Protein AF-A0A433PZ73-F1 (afdb_monomer_lite)

Radius of gyration: 36.78 Å; chains: 1; bounding box: 50×75×86 Å

Sequence (102 aa):
MNSNPIIKCLPTRSMAGPKLEVFKFGVYIFFPVGVMLYFGGPDFYQKYVRHINFWPPVERTHRPPTTREDIERELERLRIEREERWRKAREAKATAAQARDS

Secondary structure (DSSP, 8-state):
---------------S-HHHHHHHHHHHHHHHHHHHHHHHSHHHIIIIITT---S--TTTS-PPP-SHHHHHHHHHHHHHHHHHHHHHHHHHHHHHHHTT--

Foldseek 3Di:
DDDDDDDDDDPPCPPDPPVVVVVVVCCVVCVVVVVCCVCVDPVNCVPPPPPPCVDDPPVPDDDPDDDPVSNVVVVVVVVVVVVVVVVVVVVVVVVVVVVVVD

pLDDT: mean 82.07, std 12.23, range [44.69, 96.44]

Structure (mmCIF, N/CA/C/O backbone):
data_AF-A0A433PZ73-F1
#
_entry.id   AF-A0A433PZ73-F1
#
loop_
_atom_site.group_PDB
_atom_site.id
_atom_site.type_symbol
_atom_site.label_atom_id
_atom_site.label_alt_id
_atom_site.label_comp_id
_atom_site.label_asym_id
_atom_site.label_entity_id
_atom_site.label_seq_id
_atom_site.pdbx_PDB_ins_code
_atom_site.Cartn_x
_atom_site.Cartn_y
_atom_site.Cartn_z
_atom_site.occupancy
_atom_site.B_iso_or_equiv
_atom_site.auth_seq_id
_atom_site.auth_comp_id
_atom_site.auth_asym_id
_atom_site.auth_atom_id
_atom_site.pdbx_PDB_model_num
ATOM 1 N N . MET A 1 1 ? 5.310 56.656 -41.456 1.00 44.69 1 MET A N 1
ATOM 2 C CA . MET A 1 1 ? 5.331 55.529 -42.413 1.00 44.69 1 MET A CA 1
ATOM 3 C C . MET A 1 1 ? 6.646 54.802 -42.186 1.00 44.69 1 MET A C 1
ATOM 5 O O . MET A 1 1 ? 7.684 55.401 -42.402 1.00 44.69 1 MET A O 1
ATOM 9 N N . ASN A 1 2 ? 6.631 53.731 -41.391 1.00 52.94 2 ASN A N 1
ATOM 10 C CA . ASN A 1 2 ? 6.322 52.356 -41.832 1.00 52.94 2 ASN A CA 1
ATOM 11 C C . ASN A 1 2 ? 7.406 51.869 -42.806 1.00 52.94 2 ASN A C 1
ATOM 13 O O . ASN A 1 2 ? 7.530 52.439 -43.877 1.00 52.94 2 ASN A O 1
ATOM 17 N N . SER A 1 3 ? 8.228 50.864 -42.513 1.00 59.38 3 SER A N 1
ATOM 18 C CA . SER A 1 3 ? 8.079 49.771 -41.551 1.00 59.38 3 SER A CA 1
ATOM 19 C C . SER A 1 3 ? 9.458 49.197 -41.229 1.00 59.38 3 SER A C 1
ATOM 21 O O . SER A 1 3 ? 10.256 48.999 -42.141 1.00 59.38 3 SER A O 1
ATOM 23 N N . ASN A 1 4 ? 9.711 48.875 -39.957 1.00 65.06 4 ASN A N 1
ATOM 24 C CA . ASN A 1 4 ? 10.755 47.923 -39.578 1.00 65.06 4 ASN A CA 1
ATOM 25 C C . ASN A 1 4 ? 10.414 46.568 -40.192 1.00 65.06 4 ASN A C 1
ATOM 27 O O . ASN A 1 4 ? 9.330 46.047 -39.903 1.00 65.06 4 ASN A O 1
ATOM 31 N N . PRO A 1 5 ? 11.302 45.957 -40.982 1.00 63.50 5 PRO A N 1
ATOM 32 C CA . PRO A 1 5 ? 11.073 44.608 -41.410 1.00 63.50 5 PRO A CA 1
ATOM 33 C C . PRO A 1 5 ? 11.887 43.669 -40.498 1.00 63.50 5 PRO A C 1
ATOM 35 O O . PRO A 1 5 ? 13.072 43.854 -40.241 1.00 63.50 5 PRO A O 1
ATOM 38 N N . ILE A 1 6 ? 11.218 42.588 -40.109 1.00 62.16 6 ILE A N 1
ATOM 39 C CA . ILE A 1 6 ? 11.814 41.261 -39.905 1.00 62.16 6 ILE A CA 1
ATOM 40 C C . ILE A 1 6 ? 12.347 40.958 -38.497 1.00 62.16 6 ILE A C 1
ATOM 42 O O . ILE A 1 6 ? 13.519 40.708 -38.243 1.00 62.16 6 ILE A O 1
ATOM 46 N N . ILE A 1 7 ? 11.380 40.793 -37.598 1.00 64.31 7 ILE A N 1
ATOM 47 C CA . ILE A 1 7 ? 11.312 39.598 -36.747 1.00 64.31 7 ILE A CA 1
ATOM 48 C C . ILE A 1 7 ? 11.474 38.350 -37.642 1.00 64.31 7 ILE A C 1
ATOM 50 O O . ILE A 1 7 ? 10.762 38.270 -38.645 1.00 64.31 7 ILE A O 1
ATOM 54 N N . LYS A 1 8 ? 12.333 37.397 -37.229 1.00 62.91 8 LYS A N 1
ATOM 55 C CA . LYS A 1 8 ? 12.609 36.018 -37.736 1.00 62.91 8 LYS A CA 1
ATOM 56 C C . LYS A 1 8 ? 14.097 35.913 -38.119 1.00 62.91 8 LYS A C 1
ATOM 58 O O . LYS A 1 8 ? 14.529 36.565 -39.051 1.00 62.91 8 LYS A O 1
ATOM 63 N N . CYS A 1 9 ? 14.959 35.171 -37.430 1.00 61.41 9 CYS A N 1
ATOM 64 C CA . CYS A 1 9 ? 14.792 33.824 -36.901 1.00 61.41 9 CYS A CA 1
ATOM 65 C C . CYS A 1 9 ? 15.556 33.685 -35.576 1.00 61.41 9 CYS A C 1
ATOM 67 O O . CYS A 1 9 ? 16.758 33.944 -35.537 1.00 61.41 9 CYS A O 1
ATOM 69 N N . LEU A 1 10 ? 14.907 33.203 -34.509 1.00 61.22 10 LEU A N 1
ATOM 70 C CA . LEU A 1 10 ? 15.681 32.507 -33.482 1.00 61.22 10 LEU A CA 1
ATOM 71 C C . LEU A 1 10 ? 16.304 31.280 -34.160 1.00 61.22 10 LEU A C 1
ATOM 73 O O . LEU A 1 10 ? 15.572 30.565 -34.853 1.00 61.22 10 LEU A O 1
ATOM 77 N N . PRO A 1 11 ? 17.607 31.005 -33.985 1.00 61.09 11 PRO A N 1
ATOM 78 C CA . PRO A 1 11 ? 18.146 29.719 -34.378 1.00 61.09 11 PRO A CA 1
ATOM 79 C C . PRO A 1 11 ? 17.369 28.672 -33.584 1.00 61.09 11 PRO A C 1
ATOM 81 O O . PRO A 1 11 ? 17.500 28.584 -32.361 1.00 61.09 11 PRO A O 1
ATOM 84 N N . THR A 1 12 ? 16.519 27.901 -34.266 1.00 61.22 12 THR A N 1
ATOM 85 C CA . THR A 1 12 ? 16.007 26.646 -33.731 1.00 61.22 12 THR A CA 1
ATOM 86 C C . THR A 1 12 ? 17.239 25.821 -33.447 1.00 61.22 12 THR A C 1
ATOM 88 O O . THR A 1 12 ? 17.876 25.274 -34.348 1.00 61.22 12 THR A O 1
ATOM 91 N N . ARG A 1 13 ? 17.633 25.844 -32.178 1.00 59.25 13 ARG A N 1
ATOM 92 C CA . ARG A 1 13 ? 18.794 25.170 -31.639 1.00 59.25 13 ARG A CA 1
ATOM 93 C C . ARG A 1 13 ? 18.482 23.675 -31.631 1.00 59.25 13 ARG A C 1
ATOM 95 O O . ARG A 1 13 ? 18.283 23.071 -30.587 1.00 59.25 13 ARG A O 1
ATOM 102 N N . SER A 1 14 ? 18.419 23.086 -32.820 1.00 58.81 14 SER A N 1
ATOM 103 C CA . SER A 1 14 ? 18.537 21.655 -33.054 1.00 58.81 14 SER A CA 1
ATOM 104 C C . SER A 1 14 ? 19.984 21.290 -32.718 1.00 58.81 14 SER A C 1
ATOM 106 O O . SER A 1 14 ? 20.841 21.142 -33.591 1.00 58.81 14 SER A O 1
ATOM 108 N N . MET A 1 15 ? 20.305 21.273 -31.422 1.00 63.84 15 MET A N 1
ATOM 109 C CA . MET A 1 15 ? 21.600 20.800 -30.955 1.00 63.84 15 MET A CA 1
ATOM 110 C C . MET A 1 15 ? 21.621 19.295 -31.098 1.00 63.84 15 MET A C 1
ATOM 112 O O . MET A 1 15 ? 21.144 18.572 -30.227 1.00 63.84 15 MET A O 1
ATOM 116 N N . ALA A 1 16 ? 22.249 18.913 -32.202 1.00 64.94 16 ALA A N 1
ATOM 117 C CA . ALA A 1 16 ? 22.894 17.652 -32.502 1.00 64.94 16 ALA A CA 1
ATOM 118 C C . ALA A 1 16 ? 22.210 16.901 -33.636 1.00 64.94 16 ALA A C 1
ATOM 120 O O . ALA A 1 16 ? 21.019 16.622 -33.609 1.00 64.94 16 ALA A O 1
ATOM 121 N N . GLY A 1 17 ? 23.022 16.596 -34.646 1.00 74.38 17 GLY A N 1
ATOM 122 C CA . GLY A 1 17 ? 22.602 15.862 -35.827 1.00 74.38 17 GLY A CA 1
ATOM 123 C C . GLY A 1 17 ? 22.182 14.415 -35.532 1.00 74.38 17 GLY A C 1
ATOM 124 O O . GLY A 1 17 ? 22.174 13.987 -34.374 1.00 74.38 17 GLY A O 1
ATOM 125 N N . PRO A 1 18 ? 21.929 13.621 -36.587 1.00 77.69 18 PRO A N 1
ATOM 126 C CA . PRO A 1 18 ? 21.294 12.296 -36.511 1.00 77.69 18 PRO A CA 1
ATOM 127 C C . PRO A 1 18 ? 21.901 11.317 -35.489 1.00 77.69 18 PRO A C 1
ATOM 129 O O . PRO A 1 18 ? 21.218 10.451 -34.954 1.00 77.69 18 PRO A O 1
ATOM 132 N N . LYS A 1 19 ? 23.186 11.472 -35.150 1.00 80.69 19 LYS A N 1
ATOM 133 C CA . LYS A 1 19 ? 23.875 10.664 -34.130 1.00 80.69 19 LYS A CA 1
ATOM 134 C C . LYS A 1 19 ? 23.267 10.805 -32.727 1.00 80.69 19 LYS A C 1
ATOM 136 O O . LYS A 1 19 ? 23.233 9.825 -31.988 1.00 80.69 19 LYS A O 1
ATOM 141 N N . LEU A 1 20 ? 22.777 11.991 -32.352 1.00 87.12 20 LEU A N 1
ATOM 142 C CA . LEU A 1 20 ? 22.149 12.185 -31.039 1.00 87.12 20 LEU A CA 1
ATOM 143 C C . LEU A 1 20 ? 20.725 11.623 -31.002 1.00 87.12 20 LEU A C 1
ATOM 145 O O . LEU A 1 20 ? 20.271 11.179 -29.950 1.00 87.12 20 LEU A O 1
ATOM 149 N N . GLU A 1 21 ? 20.039 11.593 -32.142 1.00 85.94 21 GLU A N 1
ATOM 150 C CA . GLU A 1 21 ? 18.722 10.964 -32.257 1.00 85.94 21 GLU A CA 1
ATOM 151 C C . GLU A 1 21 ? 18.816 9.447 -32.066 1.00 85.94 21 GLU A C 1
ATOM 153 O O . GLU A 1 21 ? 18.039 8.885 -31.298 1.00 85.94 21 GLU A 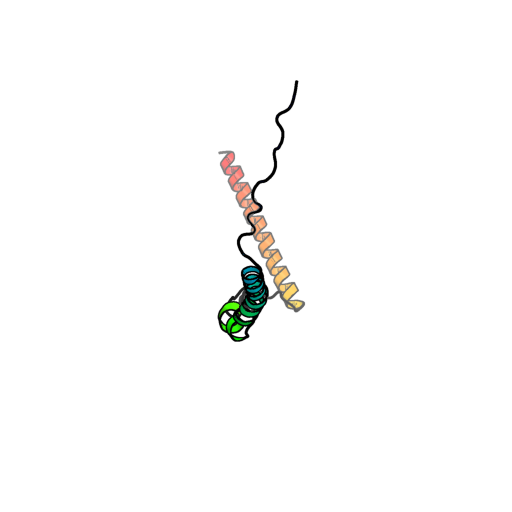O 1
ATOM 158 N N . VAL A 1 22 ? 19.827 8.795 -32.651 1.00 87.94 22 VAL A N 1
ATOM 159 C CA . VAL A 1 22 ? 20.081 7.356 -32.451 1.00 87.94 22 VAL A CA 1
ATOM 160 C C . VAL A 1 22 ? 20.446 7.041 -30.996 1.00 87.94 22 VAL A C 1
ATOM 162 O O . VAL A 1 22 ? 19.964 6.056 -30.438 1.00 87.94 22 VAL A O 1
ATOM 165 N N . PHE A 1 23 ? 21.243 7.893 -30.344 1.00 91.25 23 PHE A N 1
ATOM 166 C CA . PHE A 1 23 ? 21.551 7.734 -28.920 1.00 91.25 23 PHE A CA 1
ATOM 167 C C . PHE A 1 23 ? 20.295 7.857 -28.047 1.00 91.25 23 PHE A C 1
ATOM 169 O O . PHE A 1 23 ? 20.043 6.999 -27.203 1.00 91.25 23 PHE A O 1
ATOM 176 N N . LYS A 1 24 ? 19.475 8.889 -28.278 1.00 86.69 24 LYS A N 1
ATOM 177 C CA . LYS A 1 24 ? 18.194 9.077 -27.585 1.00 86.69 24 LYS A CA 1
ATOM 178 C C . LYS A 1 24 ? 17.270 7.884 -27.779 1.00 86.69 24 LYS A C 1
ATOM 180 O O . LYS A 1 24 ? 16.693 7.412 -26.810 1.00 86.69 24 LYS A O 1
ATOM 185 N N . PHE A 1 25 ? 17.162 7.386 -29.006 1.00 91.88 25 PHE A N 1
ATOM 186 C CA . PHE A 1 25 ? 16.359 6.214 -29.326 1.00 91.88 25 PHE A CA 1
ATOM 187 C C . PHE A 1 25 ? 16.834 4.973 -28.563 1.00 91.88 25 PHE A C 1
ATOM 189 O 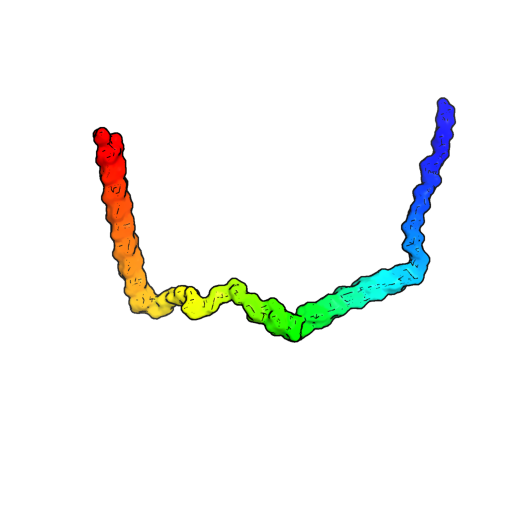O . PHE A 1 25 ? 16.024 4.289 -27.941 1.00 91.88 25 PHE A O 1
ATOM 196 N N . GLY A 1 26 ? 18.149 4.736 -28.523 1.00 93.31 26 GLY A N 1
ATOM 197 C CA . GLY A 1 26 ? 18.742 3.683 -27.700 1.00 93.31 26 GLY A CA 1
ATOM 198 C C . GLY A 1 26 ? 18.379 3.843 -26.223 1.00 93.31 26 GLY A C 1
ATOM 199 O O . GLY A 1 26 ? 17.858 2.911 -25.617 1.00 93.31 26 GLY A O 1
ATOM 200 N N . VAL A 1 27 ? 18.563 5.035 -25.650 1.00 94.88 27 VAL A N 1
ATOM 201 C CA . VAL A 1 27 ? 18.181 5.303 -24.255 1.00 94.88 27 VAL A CA 1
ATOM 202 C C . VAL A 1 27 ? 16.687 5.066 -24.039 1.00 94.88 27 VAL A C 1
ATOM 204 O O . VAL A 1 27 ? 16.328 4.389 -23.086 1.00 94.88 27 VAL A O 1
ATOM 207 N N . TYR A 1 28 ? 15.810 5.540 -24.921 1.00 92.44 28 TYR A N 1
ATOM 208 C CA . TYR A 1 28 ? 14.364 5.377 -24.760 1.00 92.44 28 TYR A CA 1
ATOM 209 C C . TYR A 1 28 ? 13.886 3.931 -24.825 1.00 92.44 28 TYR A C 1
ATOM 211 O O . TYR A 1 28 ? 12.855 3.635 -24.236 1.00 92.44 28 TYR A O 1
ATOM 219 N N . ILE A 1 29 ? 14.609 3.033 -25.494 1.00 93.25 29 ILE A N 1
ATOM 220 C CA . ILE A 1 29 ? 14.261 1.609 -25.527 1.00 93.25 29 ILE A CA 1
ATOM 221 C C . ILE A 1 29 ? 14.927 0.862 -24.372 1.00 93.25 29 ILE A C 1
ATOM 223 O O . ILE A 1 29 ? 14.260 0.144 -23.629 1.00 93.25 29 ILE A O 1
ATOM 227 N N . PHE A 1 30 ? 16.235 1.038 -24.181 1.00 94.56 30 PHE A N 1
ATOM 228 C CA . PHE A 1 30 ? 16.984 0.277 -23.180 1.00 94.56 30 PHE A CA 1
ATOM 229 C C . PHE A 1 30 ? 16.712 0.738 -21.750 1.00 94.56 30 PHE A C 1
ATOM 231 O O . PHE A 1 30 ? 16.777 -0.081 -20.838 1.00 94.56 30 PHE A O 1
ATOM 238 N N . PHE A 1 31 ? 16.374 2.009 -21.530 1.00 93.25 31 PHE A N 1
ATOM 239 C CA . PHE A 1 31 ? 16.032 2.513 -20.202 1.00 93.25 31 PHE A CA 1
ATOM 240 C C . PHE A 1 31 ? 14.785 1.826 -19.623 1.00 93.25 31 PHE A C 1
ATOM 242 O O . PHE A 1 31 ? 14.917 1.197 -18.574 1.00 93.25 31 PHE A O 1
ATOM 249 N N . PRO A 1 32 ? 13.599 1.852 -20.268 1.00 93.12 32 PRO A N 1
ATOM 250 C CA . PRO A 1 32 ? 12.426 1.177 -19.719 1.00 93.12 32 PRO A CA 1
ATOM 251 C C . PRO A 1 32 ? 12.603 -0.343 -19.661 1.00 93.12 32 PRO A C 1
ATOM 253 O O . PRO A 1 32 ? 12.191 -0.952 -18.679 1.00 93.12 32 PRO A O 1
ATOM 256 N N . VAL A 1 33 ? 13.262 -0.961 -20.648 1.00 93.44 33 VAL A N 1
ATOM 257 C CA . VAL A 1 33 ? 13.511 -2.414 -20.638 1.00 93.44 33 VAL A CA 1
ATOM 258 C C . VAL A 1 33 ? 14.458 -2.810 -19.499 1.00 93.44 33 VAL A C 1
ATOM 260 O O . VAL A 1 33 ? 14.188 -3.769 -18.781 1.00 93.44 33 VAL A O 1
ATOM 263 N N . GLY A 1 34 ? 15.535 -2.055 -19.280 1.00 92.88 34 GLY A N 1
ATOM 264 C CA . GLY A 1 34 ? 16.488 -2.300 -18.197 1.00 92.88 34 GLY A CA 1
ATOM 265 C C . GLY A 1 34 ? 15.875 -2.078 -16.815 1.00 92.88 34 GLY A C 1
ATOM 266 O O . GLY A 1 34 ? 16.039 -2.915 -15.930 1.00 92.88 34 GLY A O 1
ATOM 267 N N . VAL A 1 35 ? 15.106 -0.997 -16.646 1.00 92.44 35 VAL A N 1
ATOM 268 C CA . VAL A 1 35 ? 14.329 -0.735 -15.423 1.00 92.44 35 VAL A CA 1
ATOM 269 C C . VAL A 1 35 ? 13.349 -1.884 -15.169 1.00 92.44 35 VAL A C 1
ATOM 271 O O . VAL A 1 35 ? 13.291 -2.399 -14.054 1.00 92.44 35 VAL A O 1
ATOM 274 N N . MET A 1 36 ? 12.636 -2.352 -16.197 1.00 90.00 36 MET A N 1
ATOM 275 C CA . MET A 1 36 ? 11.709 -3.477 -16.072 1.00 90.00 36 MET A CA 1
ATOM 276 C C . MET A 1 36 ? 12.412 -4.774 -15.660 1.00 90.00 36 MET A C 1
ATOM 278 O O . MET A 1 36 ? 11.904 -5.476 -14.794 1.00 90.00 36 MET A O 1
ATOM 282 N N . LEU A 1 37 ? 13.576 -5.100 -16.224 1.00 90.12 37 LEU A N 1
ATOM 283 C CA . LEU A 1 37 ? 14.311 -6.317 -15.858 1.00 90.12 37 LEU A CA 1
ATOM 284 C C . LEU A 1 37 ? 14.909 -6.242 -14.448 1.00 90.12 37 LEU A C 1
ATOM 286 O O . LEU A 1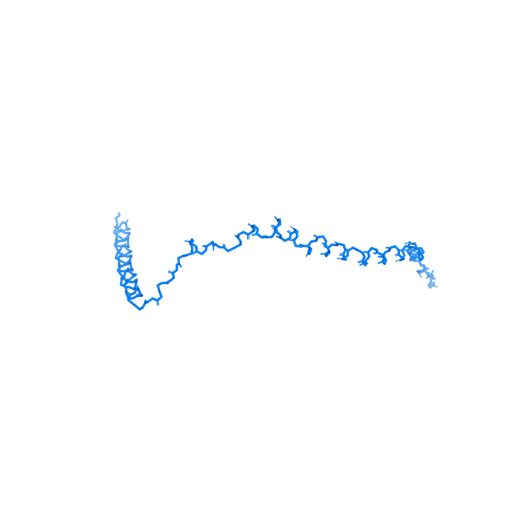 37 ? 14.919 -7.243 -13.735 1.00 90.12 37 LEU A O 1
ATOM 290 N N . TYR A 1 38 ? 15.372 -5.064 -14.028 1.00 88.38 38 TYR A N 1
ATOM 291 C CA . TYR A 1 38 ? 15.948 -4.875 -12.699 1.00 88.38 38 TYR A CA 1
ATOM 292 C C . TYR A 1 38 ? 14.885 -4.918 -11.592 1.00 88.38 38 TYR A C 1
ATOM 294 O O . TYR A 1 38 ? 15.039 -5.641 -10.610 1.00 88.38 38 TYR A O 1
ATOM 302 N N . PHE A 1 39 ? 13.786 -4.174 -11.752 1.00 87.00 39 PHE A N 1
ATOM 303 C CA . PHE A 1 39 ? 12.721 -4.099 -10.744 1.00 87.00 39 PHE A CA 1
ATOM 304 C C . PHE A 1 39 ? 11.672 -5.212 -10.873 1.00 87.00 39 PHE A C 1
ATOM 306 O O . PHE A 1 39 ? 11.018 -5.552 -9.891 1.00 87.00 39 PHE A O 1
ATOM 313 N N . GLY A 1 40 ? 11.498 -5.783 -12.065 1.00 83.56 40 GLY A N 1
ATOM 314 C CA . GLY A 1 40 ? 10.522 -6.842 -12.343 1.00 83.56 40 GLY A CA 1
ATOM 315 C C . GLY A 1 40 ? 11.043 -8.262 -12.116 1.00 83.56 40 GLY A C 1
ATOM 316 O O . GLY A 1 40 ? 10.277 -9.214 -12.246 1.00 83.56 40 GLY A O 1
ATOM 317 N N . GLY A 1 41 ? 12.325 -8.428 -11.784 1.00 85.81 41 GLY A N 1
ATOM 318 C CA . GLY A 1 41 ? 12.901 -9.734 -11.476 1.00 85.81 41 GLY A CA 1
ATOM 319 C C . GLY A 1 41 ? 12.346 -10.345 -10.176 1.00 85.81 41 GLY A C 1
ATOM 320 O O . GLY A 1 41 ? 12.014 -9.616 -9.232 1.00 85.81 41 GLY A O 1
ATOM 321 N N . PRO A 1 42 ? 12.293 -11.688 -10.070 1.00 81.62 42 PRO A N 1
ATOM 322 C CA . PRO A 1 42 ? 11.809 -12.375 -8.869 1.00 81.62 42 PRO A CA 1
ATOM 323 C C . PRO A 1 42 ? 12.660 -12.059 -7.629 1.00 81.62 42 PRO A C 1
ATOM 325 O O . PRO A 1 42 ? 12.130 -11.999 -6.518 1.00 81.62 42 PRO A O 1
ATOM 328 N N . ASP A 1 43 ? 13.955 -11.792 -7.814 1.00 85.06 43 ASP A N 1
ATOM 329 C CA . ASP A 1 43 ? 14.885 -11.459 -6.731 1.00 85.06 43 ASP A CA 1
ATOM 330 C C . ASP A 1 43 ? 14.563 -10.103 -6.089 1.00 85.06 43 ASP A C 1
ATOM 332 O O . ASP A 1 43 ? 14.575 -9.971 -4.861 1.00 85.06 43 ASP A O 1
ATOM 336 N N . PHE A 1 44 ? 14.211 -9.098 -6.903 1.00 85.62 44 PHE A N 1
ATOM 337 C CA . PHE A 1 44 ? 13.799 -7.786 -6.403 1.00 85.62 44 PHE A CA 1
ATOM 338 C C . PHE A 1 44 ? 12.505 -7.901 -5.591 1.00 85.62 44 PHE A C 1
ATOM 340 O O . PHE A 1 44 ? 12.421 -7.378 -4.477 1.00 85.62 44 PHE A O 1
ATOM 347 N N . TYR A 1 45 ? 11.521 -8.650 -6.098 1.00 81.50 45 TYR A N 1
ATOM 348 C CA . TYR A 1 45 ? 10.262 -8.890 -5.391 1.00 81.50 45 TYR A CA 1
ATOM 349 C C . TYR A 1 45 ? 10.481 -9.567 -4.029 1.00 81.50 45 TYR A C 1
ATOM 351 O O . TYR A 1 45 ? 9.947 -9.115 -3.012 1.00 81.50 45 TYR A O 1
ATOM 359 N N . GLN A 1 46 ? 11.308 -10.616 -3.979 1.00 81.88 46 GLN A N 1
ATOM 360 C CA . GLN A 1 46 ? 11.599 -11.328 -2.733 1.00 81.88 46 GLN A CA 1
ATOM 361 C C . GLN A 1 46 ? 12.336 -10.453 -1.716 1.00 81.88 46 GLN A C 1
ATOM 363 O O . GLN A 1 46 ? 12.002 -10.488 -0.531 1.00 81.88 46 GLN A O 1
ATOM 368 N N . LYS A 1 47 ? 13.312 -9.659 -2.166 1.00 84.19 47 LYS A N 1
ATOM 369 C CA . LYS A 1 47 ? 14.129 -8.829 -1.279 1.00 84.19 47 LYS A CA 1
ATOM 370 C C . LYS A 1 47 ? 13.390 -7.591 -0.785 1.00 84.19 47 LYS A C 1
ATOM 372 O O . LYS A 1 47 ? 13.520 -7.256 0.388 1.00 84.19 47 LYS A O 1
ATOM 377 N N . TYR A 1 48 ? 12.627 -6.922 -1.648 1.00 83.56 48 TYR A N 1
ATOM 378 C CA . TYR A 1 48 ? 12.089 -5.590 -1.362 1.00 83.56 48 TYR A CA 1
ATOM 379 C C . TYR A 1 48 ? 10.580 -5.542 -1.126 1.00 83.56 48 TYR A C 1
ATOM 381 O O . TYR A 1 48 ? 10.134 -4.708 -0.351 1.00 83.56 48 TYR A O 1
ATOM 389 N N . VAL A 1 49 ? 9.789 -6.417 -1.754 1.00 82.00 49 VAL A N 1
ATOM 390 C CA . VAL A 1 49 ? 8.318 -6.327 -1.704 1.00 82.00 49 VAL A CA 1
ATOM 391 C C . VAL A 1 49 ? 7.723 -7.304 -0.692 1.00 82.00 49 VAL A C 1
ATOM 393 O O . VAL A 1 49 ? 6.840 -6.939 0.077 1.00 82.00 49 VAL A O 1
ATOM 396 N N . ARG A 1 50 ? 8.229 -8.541 -0.636 1.00 80.06 50 ARG A N 1
ATOM 397 C CA . ARG A 1 50 ? 7.650 -9.623 0.184 1.00 80.06 50 ARG A CA 1
ATOM 398 C C . ARG A 1 50 ? 7.608 -9.330 1.688 1.00 80.06 50 ARG A C 1
ATOM 400 O O . ARG A 1 50 ? 6.717 -9.816 2.377 1.00 80.06 50 ARG A O 1
ATOM 407 N N . HIS A 1 51 ? 8.578 -8.586 2.210 1.00 78.19 51 HIS A N 1
ATOM 408 C CA . HIS A 1 51 ? 8.678 -8.294 3.642 1.00 78.19 51 HIS A CA 1
ATOM 409 C C . HIS A 1 51 ? 7.819 -7.097 4.077 1.00 78.19 51 HIS A C 1
ATOM 411 O O . HIS A 1 51 ? 7.723 -6.814 5.272 1.00 78.19 51 HIS A O 1
ATOM 417 N N . ILE A 1 52 ? 7.212 -6.379 3.126 1.00 79.44 52 ILE A N 1
ATOM 418 C CA . ILE A 1 52 ? 6.327 -5.258 3.423 1.00 79.44 52 ILE A CA 1
ATOM 419 C C . ILE A 1 52 ? 5.029 -5.846 3.976 1.00 79.44 52 ILE A C 1
ATOM 421 O O . ILE A 1 52 ? 4.168 -6.327 3.242 1.00 79.44 52 ILE A O 1
ATOM 425 N N . ASN A 1 53 ? 4.903 -5.829 5.300 1.00 71.31 53 ASN A N 1
ATOM 426 C CA . ASN A 1 53 ? 3.726 -6.316 6.008 1.00 71.31 53 ASN A CA 1
ATOM 427 C C . ASN A 1 53 ? 2.618 -5.251 5.935 1.00 71.31 53 ASN A C 1
ATOM 429 O O . ASN A 1 53 ? 2.336 -4.547 6.901 1.00 71.31 53 ASN A O 1
ATOM 433 N N . PHE A 1 54 ? 2.059 -5.065 4.735 1.00 75.31 54 PHE A N 1
ATOM 434 C CA . PHE A 1 54 ? 1.021 -4.063 4.478 1.00 75.31 54 PHE A CA 1
ATOM 435 C C . PHE A 1 54 ? -0.293 -4.407 5.192 1.00 75.31 54 PHE A C 1
ATOM 437 O O . PHE A 1 54 ? -1.044 -3.516 5.578 1.00 75.31 54 PHE A O 1
ATOM 444 N N . TRP A 1 55 ? -0.565 -5.701 5.380 1.00 76.00 55 TRP A N 1
ATOM 445 C CA . TRP A 1 55 ? -1.760 -6.182 6.060 1.00 76.00 55 TRP A CA 1
ATOM 446 C C . TRP A 1 55 ? -1.418 -6.670 7.466 1.00 76.00 55 TRP A C 1
ATOM 448 O O . TRP A 1 55 ? -0.442 -7.407 7.616 1.00 76.00 55 TRP A O 1
ATOM 458 N N . PRO A 1 56 ? -2.201 -6.313 8.500 1.00 77.31 56 PRO A N 1
ATOM 459 C CA . PRO A 1 56 ? -2.003 -6.890 9.818 1.00 77.31 56 PRO A CA 1
ATOM 460 C C . PRO A 1 56 ? -2.106 -8.419 9.715 1.00 77.31 56 PRO A C 1
ATOM 462 O O . PRO A 1 56 ? -3.017 -8.933 9.056 1.00 77.31 56 PRO A O 1
ATOM 465 N N . PRO A 1 57 ? -1.181 -9.168 10.341 1.00 75.38 57 PRO A N 1
ATOM 466 C CA . PRO A 1 57 ? -1.207 -10.619 10.280 1.00 75.38 57 PRO A CA 1
ATOM 467 C C . PRO A 1 57 ? -2.551 -11.140 10.795 1.00 75.38 57 PRO A C 1
ATOM 469 O O . PRO A 1 57 ? -3.142 -10.592 11.730 1.00 75.38 57 PRO A O 1
ATOM 472 N N . VAL A 1 58 ? -3.037 -12.222 10.186 1.00 70.06 58 VAL A N 1
ATOM 473 C CA . VAL A 1 58 ? -4.363 -12.800 10.472 1.00 70.06 58 VAL A CA 1
ATOM 474 C C . VAL A 1 58 ? -4.508 -13.196 11.950 1.00 70.06 58 VAL A C 1
ATOM 476 O O . VAL A 1 58 ? -5.613 -13.214 12.478 1.00 70.06 58 VAL A O 1
ATOM 479 N N . GLU A 1 59 ? -3.397 -13.471 12.633 1.00 72.06 59 GLU A N 1
ATOM 480 C CA . GLU A 1 59 ? -3.334 -13.757 14.074 1.00 72.06 59 GLU A CA 1
ATOM 481 C C . GLU A 1 59 ? -3.645 -12.540 14.957 1.00 72.06 59 GLU A C 1
ATOM 483 O O . GLU A 1 59 ? -4.151 -12.686 16.064 1.00 72.06 59 GLU A O 1
ATOM 488 N N . ARG A 1 60 ? -3.346 -11.327 14.478 1.00 70.75 60 ARG A N 1
ATOM 489 C CA . ARG A 1 60 ? -3.614 -10.063 15.185 1.00 70.75 60 ARG A CA 1
ATOM 490 C C . ARG A 1 60 ? -4.975 -9.475 14.831 1.00 70.75 60 ARG A C 1
ATOM 492 O O . ARG A 1 60 ? -5.405 -8.511 15.456 1.00 70.75 60 ARG A O 1
ATOM 499 N N . THR A 1 61 ? -5.636 -10.033 13.823 1.00 77.50 61 THR A N 1
ATOM 500 C CA . THR A 1 61 ? -6.943 -9.568 13.374 1.00 77.50 61 THR A CA 1
ATOM 501 C C . THR A 1 61 ? -8.023 -10.268 14.188 1.00 77.50 61 THR A C 1
ATOM 503 O O . THR A 1 61 ? -8.124 -11.495 14.167 1.00 77.50 61 THR A O 1
ATOM 506 N N . HIS A 1 62 ? -8.842 -9.492 14.902 1.00 77.50 62 HIS A N 1
ATOM 507 C CA . HIS A 1 62 ? -9.998 -10.025 15.616 1.00 77.50 62 HIS A CA 1
ATOM 508 C C . HIS A 1 62 ? -10.951 -10.683 14.613 1.00 77.50 62 HIS A C 1
ATOM 510 O O . HIS A 1 62 ? -11.513 -10.009 13.746 1.00 77.50 62 HIS A O 1
ATOM 516 N N . ARG A 1 63 ? -11.112 -12.006 14.704 1.00 75.50 63 ARG A N 1
ATOM 517 C CA . ARG A 1 63 ? -12.009 -12.744 13.814 1.00 75.50 63 ARG A CA 1
ATOM 518 C C . ARG A 1 63 ? -13.437 -12.619 14.339 1.00 75.50 63 ARG A C 1
ATOM 520 O O . ARG A 1 63 ? -13.657 -12.890 15.518 1.00 75.50 63 ARG A O 1
ATOM 527 N N . PRO A 1 64 ? -14.402 -12.204 13.508 1.00 81.56 64 PRO A N 1
ATOM 528 C CA . PRO A 1 64 ? -15.791 -12.180 13.929 1.00 81.56 64 PRO A CA 1
ATOM 529 C C . PRO A 1 64 ? -16.277 -13.607 14.243 1.00 81.56 64 PRO A C 1
ATOM 531 O O . PRO A 1 64 ? -15.877 -14.554 13.551 1.00 81.56 64 PRO A O 1
ATOM 534 N N . PRO A 1 65 ? -17.131 -13.779 15.267 1.00 83.75 65 PRO A N 1
ATOM 535 C CA . PRO A 1 65 ? -17.732 -15.071 15.573 1.00 83.75 65 PRO A CA 1
ATOM 536 C C . PRO A 1 65 ? -18.517 -15.564 14.354 1.00 83.75 65 PRO A C 1
ATOM 538 O O . PRO A 1 65 ? -19.300 -14.823 13.765 1.00 83.75 65 PRO A O 1
ATOM 541 N N . THR A 1 66 ? -18.249 -16.799 13.929 1.00 83.62 66 THR A N 1
ATOM 542 C CA . THR A 1 66 ? -18.819 -17.358 12.689 1.00 83.62 66 THR A CA 1
ATOM 543 C C . THR A 1 66 ? -19.963 -18.331 12.971 1.00 83.62 66 THR A C 1
ATOM 545 O O . THR A 1 66 ? -20.833 -18.521 12.124 1.00 83.62 66 THR A O 1
ATOM 548 N N . THR A 1 67 ? -19.992 -18.940 14.160 1.00 89.50 67 THR A N 1
ATOM 549 C CA . THR A 1 67 ? -21.092 -19.817 14.570 1.00 89.50 67 THR A CA 1
ATOM 550 C C . THR A 1 67 ? -22.224 -19.001 15.184 1.00 89.50 67 THR A C 1
ATOM 552 O O . THR A 1 67 ? -22.006 -17.948 15.785 1.00 89.50 67 THR A O 1
ATOM 555 N N . ARG A 1 68 ? -23.455 -19.497 15.052 1.00 87.69 68 ARG A N 1
ATOM 556 C CA . ARG A 1 68 ? -24.641 -18.820 15.585 1.00 87.69 68 ARG A CA 1
ATOM 557 C C . ARG A 1 68 ? -24.581 -18.639 17.108 1.00 87.69 68 ARG A C 1
ATOM 559 O O . ARG A 1 68 ? -24.909 -17.570 17.606 1.00 87.69 68 ARG A O 1
ATOM 566 N N . GLU A 1 69 ? -24.123 -19.658 17.825 1.00 88.81 69 GLU A N 1
ATOM 567 C CA . GLU A 1 69 ? -24.017 -19.651 19.290 1.00 88.81 69 GLU A CA 1
ATOM 568 C C . GLU A 1 69 ? -22.957 -18.662 19.798 1.00 88.81 69 GLU A C 1
ATOM 570 O O . GLU A 1 69 ? -23.119 -18.055 20.857 1.00 88.81 69 GLU A O 1
ATOM 575 N N . ASP A 1 70 ? -21.857 -18.483 19.060 1.00 85.81 70 ASP A N 1
ATOM 576 C CA . ASP A 1 70 ? -20.850 -17.466 19.383 1.00 85.81 70 ASP A CA 1
ATOM 577 C C . ASP A 1 70 ? -21.387 -16.048 19.129 1.00 85.81 70 ASP A C 1
ATOM 579 O O . ASP A 1 70 ? -21.100 -15.128 19.893 1.00 85.81 70 ASP A O 1
ATOM 583 N N . ILE A 1 71 ? -22.194 -15.867 18.076 1.00 89.38 71 ILE A N 1
ATOM 584 C CA . ILE A 1 71 ? -22.813 -14.576 17.745 1.00 89.38 71 ILE A CA 1
ATOM 585 C C . ILE A 1 71 ? -23.793 -14.147 18.840 1.00 89.38 71 ILE A C 1
ATOM 587 O O . ILE A 1 71 ? -23.754 -12.996 19.272 1.00 89.38 71 ILE A O 1
ATOM 591 N N . GLU A 1 72 ? -24.656 -15.055 19.301 1.00 92.56 72 GLU A N 1
ATOM 592 C CA . GLU A 1 72 ? -25.627 -14.769 20.364 1.00 92.56 72 GLU A CA 1
ATOM 593 C C . GLU A 1 72 ? -24.914 -14.364 21.670 1.00 92.56 72 GLU A C 1
ATOM 595 O O . GLU A 1 72 ? -25.249 -13.336 22.261 1.00 92.56 72 GLU A O 1
ATOM 600 N N . ARG A 1 73 ? -23.843 -15.076 22.050 1.00 91.12 73 ARG A N 1
ATOM 601 C CA . ARG A 1 73 ? -23.021 -14.738 23.226 1.00 91.12 73 ARG A CA 1
ATOM 602 C C . ARG A 1 73 ? -22.330 -13.379 23.115 1.00 91.12 73 ARG A C 1
ATOM 604 O O . ARG A 1 73 ? -22.335 -12.604 24.074 1.00 91.12 73 ARG A O 1
ATOM 611 N N . GLU A 1 74 ? -21.752 -13.057 21.958 1.00 90.31 74 GLU A N 1
ATOM 612 C CA . GLU A 1 74 ? -21.088 -11.762 21.775 1.00 90.31 74 GLU A CA 1
ATOM 613 C C . GLU A 1 74 ? -22.108 -10.609 21.747 1.00 90.31 74 GLU A C 1
ATOM 615 O O . GLU A 1 74 ? -21.842 -9.528 22.273 1.00 90.31 74 GLU A O 1
ATOM 620 N N . LEU A 1 75 ? -23.313 -10.834 21.210 1.00 92.50 75 LEU A N 1
ATOM 621 C CA . LEU A 1 75 ? -24.404 -9.854 21.242 1.00 92.50 75 LEU A CA 1
ATOM 622 C C . LEU A 1 75 ? -24.873 -9.546 22.668 1.00 92.50 75 LEU A C 1
ATOM 624 O O . LEU A 1 75 ? -25.083 -8.375 22.996 1.00 92.50 75 LEU A O 1
ATOM 628 N N . GLU A 1 76 ? -25.020 -10.563 23.516 1.00 94.19 76 GLU A N 1
ATOM 629 C CA . GLU A 1 76 ? -25.363 -10.376 24.929 1.00 94.19 76 GLU A CA 1
ATOM 630 C C . GLU A 1 76 ? -24.290 -9.565 25.662 1.00 94.19 76 GLU A C 1
ATOM 632 O O . GLU A 1 76 ? -24.607 -8.575 26.329 1.00 94.19 76 GLU A O 1
ATOM 637 N N . ARG A 1 77 ? -23.011 -9.903 25.455 1.00 93.56 77 ARG A N 1
ATOM 638 C CA . ARG A 1 77 ? -21.877 -9.146 26.001 1.00 93.56 77 ARG A CA 1
ATOM 639 C C . ARG A 1 77 ? -21.919 -7.673 25.585 1.00 93.56 77 ARG A C 1
ATOM 641 O O . ARG A 1 77 ? -21.804 -6.785 26.432 1.00 93.56 77 ARG A O 1
ATOM 648 N N . LEU A 1 78 ? -22.119 -7.400 24.294 1.00 93.50 78 LEU A N 1
ATOM 649 C CA . LEU A 1 78 ? -22.184 -6.037 23.754 1.00 93.50 78 LEU A CA 1
ATOM 650 C C . LEU A 1 78 ? -23.390 -5.251 24.282 1.00 93.50 78 LEU A C 1
ATOM 652 O O . LEU A 1 78 ? -23.318 -4.027 24.436 1.00 93.50 78 LEU A O 1
ATOM 656 N N . ARG A 1 79 ? -24.509 -5.930 24.555 1.00 95.19 79 ARG A N 1
ATOM 657 C CA . ARG A 1 79 ? -25.699 -5.310 25.141 1.00 95.19 79 ARG A CA 1
ATOM 658 C C . ARG A 1 79 ? -25.434 -4.838 26.568 1.00 95.19 79 ARG A C 1
ATOM 660 O O . ARG A 1 79 ? -25.735 -3.686 26.876 1.00 95.19 79 ARG A O 1
ATOM 667 N N . ILE A 1 80 ? -24.818 -5.681 27.394 1.00 96.44 80 ILE A N 1
ATOM 668 C CA . ILE A 1 80 ? -24.467 -5.346 28.781 1.00 96.44 80 ILE A CA 1
ATOM 669 C C . ILE A 1 80 ? -23.476 -4.175 28.809 1.00 96.44 80 ILE A C 1
ATOM 671 O O . ILE A 1 80 ? -23.715 -3.178 29.491 1.00 96.44 80 ILE A O 1
ATOM 675 N N . GLU A 1 81 ? -22.412 -4.231 27.998 1.00 95.38 81 GLU A N 1
ATOM 676 C CA . GLU A 1 81 ? -21.412 -3.153 27.934 1.00 95.38 81 GLU A CA 1
ATOM 677 C C . GLU A 1 81 ? -22.044 -1.813 27.521 1.00 95.38 81 GLU A C 1
ATOM 679 O O . GLU A 1 81 ? -21.712 -0.746 28.052 1.00 95.38 81 GLU A O 1
ATOM 684 N N . ARG A 1 82 ? -23.000 -1.856 26.584 1.00 95.88 82 ARG A N 1
ATOM 685 C CA . ARG A 1 82 ? -23.771 -0.677 26.188 1.00 95.88 82 ARG A CA 1
ATOM 686 C 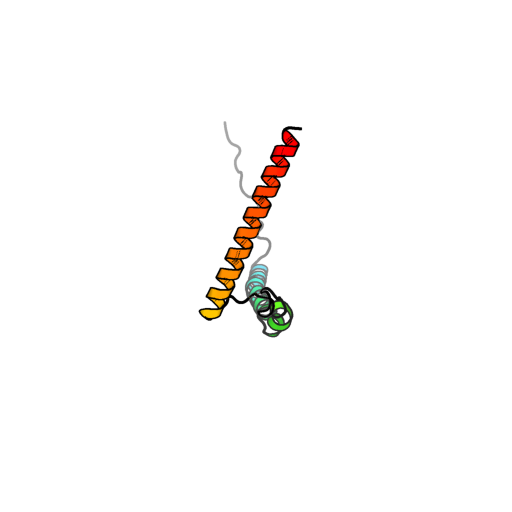C . ARG A 1 82 ? -24.562 -0.134 27.371 1.00 95.88 82 ARG A C 1
ATOM 688 O O . ARG A 1 82 ? -24.453 1.052 27.663 1.00 95.88 82 ARG A O 1
ATOM 695 N N . GLU A 1 83 ? -25.344 -0.955 28.055 1.00 96.25 83 GLU A N 1
ATOM 696 C CA . GLU A 1 83 ? -26.175 -0.498 29.174 1.00 96.25 83 GLU A CA 1
ATOM 697 C C . GLU A 1 83 ? -25.333 0.136 30.295 1.00 96.25 83 GLU A C 1
ATOM 699 O O . GLU A 1 83 ? -25.660 1.229 30.772 1.00 96.25 83 GLU A O 1
ATOM 704 N N . GLU A 1 84 ? -24.186 -0.459 30.631 1.00 95.88 84 GLU A N 1
ATOM 705 C CA . GLU A 1 84 ? -23.245 0.101 31.606 1.00 95.88 84 GLU A CA 1
ATOM 706 C C . GLU A 1 84 ? -22.668 1.450 31.173 1.00 95.88 84 GLU A C 1
ATOM 708 O O . GLU A 1 84 ? -22.616 2.395 31.970 1.00 95.88 84 GLU A O 1
ATOM 713 N N . ARG A 1 85 ? -22.257 1.571 29.905 1.00 95.44 85 ARG A N 1
ATOM 714 C CA . ARG A 1 85 ? -21.741 2.828 29.347 1.00 95.44 85 ARG A CA 1
ATOM 715 C C . ARG A 1 85 ? -22.783 3.940 29.449 1.00 95.44 85 ARG A C 1
ATOM 7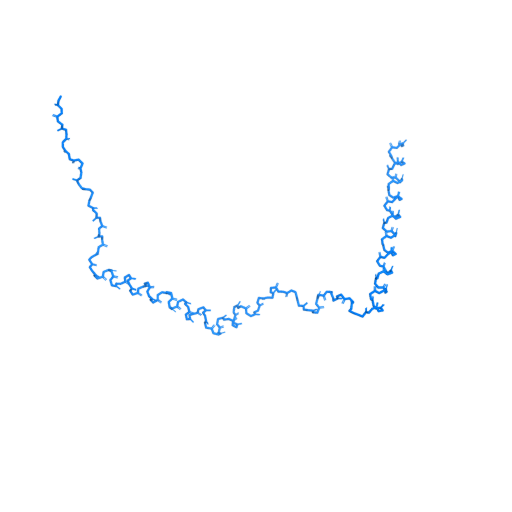17 O O . ARG A 1 85 ? -22.457 5.067 29.820 1.00 95.44 85 ARG A O 1
ATOM 724 N N . TRP A 1 86 ? -24.040 3.622 29.152 1.00 94.56 86 TRP A N 1
ATOM 725 C CA . TRP A 1 86 ? -25.145 4.574 29.230 1.00 94.56 86 TRP A CA 1
ATOM 726 C C . TRP A 1 86 ? -25.492 4.953 30.669 1.00 94.56 86 TRP A C 1
ATOM 728 O O . TRP A 1 86 ? -25.843 6.107 30.912 1.00 94.56 86 TRP A O 1
ATOM 738 N N . ARG A 1 87 ? -25.386 4.022 31.624 1.00 95.00 87 ARG A N 1
ATOM 739 C CA . ARG A 1 87 ? -25.576 4.310 33.051 1.00 95.00 87 ARG A CA 1
ATOM 740 C C . ARG A 1 87 ? -24.517 5.290 33.559 1.00 95.00 87 ARG A C 1
ATOM 742 O O . ARG A 1 87 ? -24.875 6.359 34.046 1.00 95.00 87 ARG A O 1
ATOM 749 N N . LYS A 1 88 ? -23.234 4.996 33.319 1.00 95.31 88 LYS A N 1
ATOM 750 C CA . LYS A 1 88 ? -22.110 5.876 33.696 1.00 95.31 88 LYS A CA 1
ATOM 751 C C . LYS A 1 88 ? -22.239 7.271 33.081 1.00 95.31 88 LYS A C 1
ATOM 753 O O . LYS A 1 88 ? -22.002 8.271 33.748 1.00 95.31 88 LYS A O 1
ATOM 758 N N . ALA A 1 89 ? -22.662 7.356 31.818 1.00 94.19 89 ALA A N 1
ATOM 759 C CA . ALA A 1 89 ? -22.877 8.639 31.152 1.00 94.19 89 ALA A CA 1
A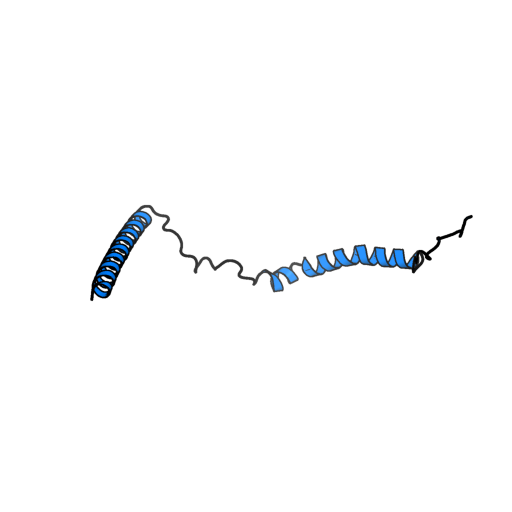TOM 760 C C . ALA A 1 89 ? -24.015 9.464 31.784 1.00 94.19 89 ALA A C 1
ATOM 762 O O . ALA A 1 89 ? -23.934 10.690 31.808 1.00 94.19 89 ALA A O 1
ATOM 763 N N . ARG A 1 90 ? -25.077 8.820 32.288 1.00 93.56 90 ARG A N 1
ATOM 764 C CA . ARG A 1 90 ? -26.165 9.509 33.004 1.00 93.56 90 ARG A CA 1
ATOM 765 C C . ARG A 1 90 ? -25.715 9.996 34.375 1.00 93.56 90 ARG A C 1
ATOM 767 O O . ARG A 1 90 ? -25.996 11.138 34.715 1.00 93.56 90 ARG A O 1
ATOM 774 N N . GLU A 1 91 ? -24.988 9.165 35.115 1.00 92.75 91 GLU A N 1
ATOM 775 C CA . GLU A 1 91 ? -24.419 9.525 36.419 1.00 92.75 91 GLU A CA 1
ATOM 776 C C . GLU A 1 91 ? -23.451 10.707 36.289 1.00 92.75 91 GLU A C 1
ATOM 778 O O . GLU A 1 91 ? -23.605 11.695 36.997 1.00 92.75 91 GLU A O 1
ATOM 783 N N . ALA A 1 92 ? -22.539 10.673 35.312 1.00 92.38 92 ALA A N 1
ATOM 784 C CA . ALA A 1 92 ? -21.614 11.775 35.039 1.00 92.38 92 ALA A CA 1
ATOM 785 C C . ALA A 1 92 ? -22.328 13.081 34.644 1.00 92.38 92 ALA A C 1
ATOM 787 O O . ALA A 1 92 ? -21.879 14.170 34.988 1.00 92.38 92 ALA A O 1
ATOM 788 N N . LYS A 1 93 ? -23.455 12.995 33.924 1.00 91.44 93 LYS A N 1
ATOM 789 C CA . LYS A 1 93 ? -24.283 14.170 33.614 1.00 91.44 93 LYS A CA 1
ATOM 790 C C . LYS A 1 93 ? -25.003 14.706 34.849 1.00 91.44 93 LYS A C 1
ATOM 792 O O . LYS A 1 93 ? -25.105 15.918 34.993 1.00 91.44 93 LYS A O 1
ATOM 797 N N . ALA A 1 94 ? -25.491 13.827 35.723 1.00 89.50 94 ALA A N 1
ATOM 798 C CA . ALA A 1 94 ? -26.153 14.217 36.964 1.00 89.50 94 ALA A CA 1
ATOM 799 C C . ALA A 1 94 ? -25.174 14.890 37.939 1.00 89.50 94 ALA A C 1
ATOM 801 O O . ALA A 1 94 ? -25.500 15.940 38.488 1.00 89.50 94 ALA A O 1
ATOM 802 N N . THR A 1 95 ? -23.957 14.355 38.090 1.00 90.06 95 THR A N 1
ATOM 803 C CA . THR A 1 95 ? -22.911 14.974 38.921 1.00 90.06 95 THR A CA 1
ATOM 804 C C . THR A 1 95 ? -22.428 16.299 38.334 1.00 90.06 95 THR A C 1
ATOM 806 O O . THR A 1 95 ? -22.266 17.265 39.072 1.00 90.06 95 THR A O 1
ATOM 809 N N . ALA A 1 96 ? -22.263 16.390 37.009 1.00 86.69 96 ALA A N 1
ATOM 810 C CA . ALA A 1 96 ? -21.895 17.640 36.344 1.00 86.69 96 ALA A CA 1
ATOM 811 C C . ALA A 1 96 ? -22.992 18.717 36.432 1.00 86.69 96 ALA A C 1
ATOM 813 O O . ALA A 1 96 ? -22.670 19.900 36.494 1.00 86.69 96 ALA A O 1
ATOM 814 N N . ALA A 1 97 ? -24.273 18.331 36.445 1.00 85.69 97 ALA A N 1
ATOM 815 C CA . ALA A 1 97 ? -25.381 19.256 36.678 1.00 85.69 97 ALA A CA 1
ATOM 816 C C . ALA A 1 97 ? -25.411 19.744 38.137 1.00 85.69 97 ALA A C 1
ATOM 818 O O . ALA A 1 97 ? -25.509 20.942 38.370 1.00 85.69 97 ALA A O 1
ATOM 819 N N . GLN A 1 98 ? -25.225 18.845 39.111 1.00 82.25 98 GLN A N 1
ATOM 820 C CA . GLN A 1 98 ? -25.143 19.209 40.533 1.00 82.25 98 GLN A CA 1
ATOM 821 C C . GLN A 1 98 ? -23.971 20.153 40.838 1.00 82.25 98 GLN A C 1
ATOM 823 O O . GLN A 1 98 ? -24.145 21.118 41.574 1.00 82.25 98 GLN A O 1
ATOM 828 N N . ALA A 1 99 ? -22.805 19.927 40.227 1.00 78.38 99 ALA A N 1
ATOM 829 C CA . ALA A 1 99 ? -21.630 20.788 40.377 1.00 78.38 99 ALA A CA 1
ATOM 830 C C . ALA A 1 99 ? -21.751 22.153 39.671 1.00 78.38 99 ALA A C 1
ATOM 832 O O . ALA A 1 99 ? -20.882 23.000 39.845 1.00 78.38 99 ALA A O 1
ATOM 833 N N . ARG A 1 100 ? -22.776 22.359 38.832 1.00 71.69 100 ARG A N 1
ATOM 834 C CA . ARG A 1 100 ? -23.032 23.636 38.148 1.00 71.69 100 ARG A CA 1
ATOM 835 C C . ARG A 1 100 ? -23.984 24.548 38.929 1.00 71.69 100 ARG A C 1
ATOM 837 O O . ARG A 1 100 ? -23.956 25.755 38.710 1.00 71.69 100 ARG A O 1
ATOM 844 N N . ASP A 1 101 ? -24.800 23.967 39.806 1.00 64.50 101 ASP A N 1
ATOM 845 C CA . ASP A 1 101 ? -25.796 24.670 40.626 1.00 64.50 101 ASP A CA 1
ATOM 846 C C . ASP A 1 101 ? -25.300 24.979 42.057 1.00 64.50 101 ASP A C 1
ATOM 848 O O . ASP A 1 101 ? -26.036 25.576 42.843 1.00 64.50 101 ASP A O 1
ATOM 852 N N . SER A 1 102 ? -24.065 24.581 42.399 1.00 54.38 102 SER A N 1
ATOM 853 C CA . SER A 1 102 ? -23.356 24.960 43.638 1.00 54.38 102 SER A CA 1
ATOM 854 C C . SER A 1 102 ? -22.210 25.921 43.343 1.00 54.38 102 SER A C 1
ATOM 856 O O . SER A 1 102 ? -21.947 26.774 44.219 1.00 54.38 102 SER A O 1
#